Protein AF-A0A835GZQ0-F1 (afdb_monomer_lite)

pLDDT: mean 75.47, std 15.7, range [34.88, 93.31]

Sequence (90 aa):
MLSTMIENPIKTQSDYDRKQELESFDDTKADVKGLVDEGVTKTPQIFIHPPSSVDLNKNTSLGNYRIPAIDSKVSKMLQLGRSIVEEVRR

Secondary structure (DSSP, 8-state):
------------TTS--HHHHHHHHHHTT--HHHHHHTT-SS--GGGSPPTT--SSS-----TT--PPPPPTHHHHHHHHHHHHHHHHT-

Structure (mmCIF, N/CA/C/O backbone):
data_AF-A0A835GZQ0-F1
#
_entry.id   AF-A0A835GZQ0-F1
#
loop_
_atom_site.group_PDB
_atom_site.id
_atom_site.type_symbol
_atom_site.label_atom_id
_atom_site.label_alt_id
_atom_site.label_comp_id
_atom_site.label_asym_id
_atom_site.label_entity_id
_atom_site.label_seq_id
_atom_site.pdbx_PDB_ins_code
_atom_site.Cartn_x
_atom_site.Cartn_y
_atom_site.Cartn_z
_atom_site.occupancy
_atom_site.B_iso_or_equiv
_atom_site.auth_seq_id
_atom_site.auth_comp_id
_atom_site.auth_asym_id
_atom_site.auth_atom_id
_atom_site.pdbx_PDB_m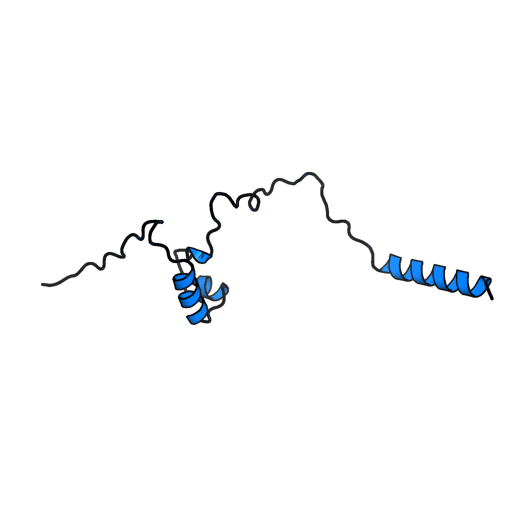odel_num
ATOM 1 N N . MET A 1 1 ? -35.018 -6.529 34.156 1.00 37.84 1 MET A N 1
ATOM 2 C CA . MET A 1 1 ? -33.806 -7.240 33.700 1.00 37.84 1 MET A CA 1
ATOM 3 C C . MET A 1 1 ? -33.045 -6.317 32.767 1.00 37.84 1 MET A C 1
ATOM 5 O O . MET A 1 1 ? -33.677 -5.670 31.944 1.00 37.84 1 MET A O 1
ATOM 9 N N . LEU A 1 2 ? -31.738 -6.185 32.979 1.00 46.47 2 LEU A N 1
ATOM 10 C CA . LEU A 1 2 ? -30.838 -5.302 32.238 1.00 46.47 2 LEU A CA 1
ATOM 11 C C . LEU A 1 2 ? -30.473 -5.950 30.897 1.00 46.47 2 LEU A C 1
ATOM 13 O O . LEU A 1 2 ? -29.941 -7.055 30.887 1.00 46.47 2 LEU A O 1
ATOM 17 N N . SER A 1 3 ? -30.725 -5.269 29.781 1.00 34.88 3 SER A N 1
ATOM 18 C CA . SER A 1 3 ? -30.083 -5.589 28.505 1.00 34.88 3 SER A CA 1
ATOM 19 C C . SER A 1 3 ? -29.728 -4.276 27.822 1.00 34.88 3 SER A C 1
ATOM 21 O O . SER A 1 3 ? -30.535 -3.657 27.134 1.00 34.88 3 SER A O 1
ATOM 23 N N . THR A 1 4 ? -28.531 -3.791 28.136 1.00 41.81 4 THR A N 1
ATOM 24 C CA . THR A 1 4 ? -27.890 -2.664 27.467 1.00 41.81 4 THR A CA 1
ATOM 25 C C . THR A 1 4 ? -27.543 -3.097 26.050 1.00 41.81 4 THR A C 1
ATOM 27 O O . THR A 1 4 ? -26.596 -3.855 25.840 1.00 41.81 4 THR A O 1
ATOM 30 N N . MET A 1 5 ? -28.337 -2.639 25.086 1.00 45.47 5 MET A N 1
ATOM 31 C CA . MET A 1 5 ? -27.968 -2.665 23.678 1.00 45.47 5 MET A CA 1
ATOM 32 C C . MET A 1 5 ? -26.745 -1.763 23.526 1.00 45.47 5 MET A C 1
ATOM 34 O O . MET A 1 5 ? -26.815 -0.562 23.772 1.00 45.47 5 MET A O 1
ATOM 38 N N . ILE A 1 6 ? -25.607 -2.373 23.204 1.00 44.59 6 ILE A N 1
ATOM 39 C CA . ILE A 1 6 ? -24.383 -1.668 22.843 1.00 44.59 6 ILE A CA 1
ATOM 40 C C . ILE A 1 6 ? -24.676 -0.981 21.510 1.00 44.59 6 ILE A C 1
ATOM 42 O O . ILE A 1 6 ? -24.551 -1.575 20.439 1.00 44.59 6 ILE A O 1
ATOM 46 N N . GLU A 1 7 ? -25.142 0.261 21.583 1.00 44.06 7 GLU A N 1
ATOM 47 C CA . GLU A 1 7 ? -25.074 1.184 20.463 1.00 44.06 7 GLU A CA 1
ATOM 48 C C . GLU A 1 7 ? -23.591 1.393 20.167 1.00 44.06 7 GLU A C 1
ATOM 50 O O . GLU A 1 7 ? -22.869 2.027 20.934 1.00 44.06 7 GLU A O 1
ATOM 55 N N . ASN A 1 8 ? -23.114 0.823 19.061 1.00 48.94 8 ASN A N 1
ATOM 56 C CA . ASN A 1 8 ? -21.893 1.323 18.449 1.00 48.94 8 ASN A CA 1
ATOM 57 C C . ASN A 1 8 ? -22.175 2.785 18.074 1.00 48.94 8 ASN A C 1
ATOM 59 O O . ASN A 1 8 ? -23.053 3.011 17.233 1.00 48.94 8 ASN A O 1
ATOM 63 N N . PRO A 1 9 ? -21.500 3.773 18.688 1.00 48.78 9 PRO A N 1
ATOM 64 C CA . PRO A 1 9 ? -21.770 5.168 18.395 1.00 48.78 9 PRO A CA 1
ATOM 65 C C . PRO A 1 9 ? -21.489 5.410 16.914 1.00 48.78 9 PRO A C 1
ATOM 67 O O . PRO A 1 9 ? -20.422 5.067 16.397 1.00 48.78 9 PRO A O 1
ATOM 70 N N . ILE A 1 10 ? -22.472 5.977 16.219 1.00 46.47 10 ILE A N 1
ATOM 71 C CA . ILE A 1 10 ? -22.320 6.432 14.841 1.00 46.47 10 ILE A CA 1
ATOM 72 C C . ILE A 1 10 ? -21.314 7.588 14.888 1.00 46.47 10 ILE A C 1
ATOM 74 O O . ILE A 1 10 ? -21.690 8.723 15.171 1.00 46.47 10 ILE A O 1
ATOM 78 N N . LYS A 1 11 ? -20.023 7.298 14.668 1.00 49.22 11 LYS A N 1
ATOM 79 C CA . LYS A 1 11 ? -18.991 8.330 14.512 1.00 49.22 11 LYS A CA 1
ATOM 80 C C . LYS A 1 11 ? -19.344 9.166 13.285 1.00 49.22 11 LYS A C 1
ATOM 82 O O . LYS A 1 11 ? -19.276 8.687 12.153 1.00 49.22 11 LYS A O 1
ATOM 87 N N . THR A 1 12 ? -19.750 10.410 13.508 1.00 54.91 12 THR A N 1
ATOM 88 C CA . THR A 1 12 ? -19.849 11.414 12.451 1.00 54.91 12 THR A CA 1
ATOM 89 C C . THR A 1 12 ? -18.452 11.728 11.925 1.00 54.91 12 THR A C 1
ATOM 91 O O . THR A 1 12 ? -17.455 11.607 12.633 1.00 54.91 12 THR A O 1
ATOM 94 N N . GLN A 1 13 ? -18.364 12.161 10.668 1.00 57.03 13 GLN A N 1
ATOM 95 C CA . GLN A 1 13 ? -17.100 12.491 9.997 1.00 57.03 13 GLN A CA 1
ATOM 96 C C . GLN A 1 13 ? -16.279 13.582 10.730 1.00 57.03 13 GLN A C 1
ATOM 98 O O . GLN A 1 13 ? -15.090 13.723 10.466 1.00 57.03 13 GLN A O 1
ATOM 103 N N . SER A 1 14 ? -16.900 14.325 11.659 1.00 61.94 14 SER A N 1
ATOM 104 C CA . SER A 1 14 ? -16.265 15.305 12.554 1.00 61.94 14 SER A CA 1
ATOM 105 C C . SER A 1 14 ? -15.404 14.696 13.667 1.00 61.94 14 SER A C 1
ATOM 107 O O . SER A 1 14 ? -14.505 15.372 14.154 1.00 61.94 14 SER A O 1
ATOM 109 N N . ASP A 1 15 ? -15.654 13.438 14.045 1.00 73.88 15 ASP A N 1
ATOM 110 C CA . ASP A 1 15 ? -15.065 12.784 15.229 1.00 73.88 15 ASP A CA 1
ATOM 111 C C . ASP A 1 15 ? -14.115 11.635 14.835 1.00 73.88 15 ASP A C 1
ATOM 113 O O . ASP A 1 15 ? -13.689 10.811 15.654 1.00 73.88 15 ASP A O 1
ATOM 117 N N . TYR A 1 16 ? -13.808 11.537 13.541 1.00 85.44 16 TYR A N 1
ATOM 118 C CA . TYR A 1 16 ? -12.900 10.539 13.005 1.00 85.44 16 TYR A CA 1
ATOM 119 C C . TYR A 1 16 ? -11.442 10.982 13.177 1.00 85.44 16 TYR A C 1
ATOM 121 O O . TYR A 1 16 ? -10.922 11.790 12.407 1.00 85.44 16 TYR A O 1
ATOM 129 N N . ASP A 1 17 ? -10.767 10.414 14.177 1.00 90.38 17 ASP A N 1
ATOM 130 C CA . ASP A 1 17 ? -9.321 10.540 14.337 1.00 90.38 17 ASP A CA 1
ATOM 131 C C . ASP A 1 17 ? -8.595 9.432 13.562 1.00 90.38 17 ASP A C 1
ATOM 133 O O . ASP A 1 17 ? -8.433 8.299 14.027 1.00 90.38 17 ASP A O 1
ATOM 137 N N . ARG A 1 18 ? -8.128 9.787 12.362 1.00 90.06 18 ARG A N 1
ATOM 138 C CA . ARG A 1 18 ? -7.352 8.892 11.496 1.00 90.06 18 ARG A CA 1
ATOM 139 C C . ARG A 1 18 ? -6.076 8.383 12.170 1.00 90.06 18 ARG A C 1
ATOM 141 O O . ARG A 1 18 ? -5.646 7.272 11.873 1.00 90.06 18 ARG A O 1
ATOM 148 N N . LYS A 1 19 ? -5.431 9.194 13.015 1.00 92.81 19 LYS A N 1
ATOM 149 C CA . LYS A 1 19 ? -4.165 8.818 13.654 1.00 92.81 19 LYS A CA 1
ATOM 150 C C . LYS A 1 19 ? -4.404 7.701 14.663 1.00 92.81 19 LYS A C 1
ATOM 152 O O . LYS A 1 19 ? -3.700 6.700 14.626 1.00 92.81 19 LYS A O 1
ATOM 157 N N . GLN A 1 20 ? -5.430 7.854 15.493 1.00 92.75 20 GLN A N 1
ATOM 158 C CA . GLN A 1 20 ? -5.793 6.849 16.486 1.00 92.75 20 GLN A CA 1
ATOM 159 C C . GLN A 1 20 ? -6.185 5.510 15.839 1.00 92.75 20 GLN A C 1
ATOM 161 O O . GLN A 1 20 ? -5.747 4.460 16.303 1.00 92.75 20 GLN A O 1
ATOM 166 N N . GLU A 1 21 ? -6.987 5.527 14.765 1.00 90.75 21 GLU A N 1
ATOM 167 C CA . GLU A 1 21 ? -7.355 4.286 14.060 1.00 90.75 21 GLU A CA 1
ATOM 168 C C . GLU A 1 21 ? -6.116 3.612 13.448 1.00 90.75 21 GLU A C 1
ATOM 170 O O . GLU A 1 21 ? -5.960 2.398 13.572 1.00 90.75 21 GLU A O 1
ATOM 175 N N . LEU A 1 22 ? -5.199 4.391 12.863 1.00 91.19 22 LEU A N 1
ATOM 176 C CA . LEU A 1 22 ? -3.959 3.867 12.291 1.00 91.19 22 LEU A CA 1
ATOM 177 C C . LEU A 1 22 ? -3.062 3.216 13.349 1.00 91.19 22 LEU A C 1
ATOM 179 O O . LEU A 1 22 ? -2.586 2.110 13.129 1.00 91.19 22 LEU A O 1
ATOM 183 N N . GLU A 1 23 ? -2.877 3.866 14.499 1.00 93.31 23 GLU A N 1
ATOM 184 C CA . GLU A 1 23 ? -2.111 3.301 15.617 1.00 93.31 23 GLU A CA 1
ATOM 185 C C . GLU A 1 23 ? -2.744 1.994 16.111 1.00 93.31 23 GLU A C 1
ATOM 187 O O . GLU A 1 23 ? -2.053 0.986 16.242 1.00 93.31 23 GLU A O 1
ATOM 192 N N . SER A 1 24 ? -4.071 1.967 16.289 1.00 90.00 24 SER A N 1
ATOM 193 C CA . SER A 1 24 ? -4.775 0.751 16.715 1.00 90.00 24 SER A CA 1
ATOM 194 C C . SER A 1 24 ? -4.655 -0.394 15.708 1.00 90.00 24 SER A C 1
ATOM 196 O O . SER A 1 24 ? -4.565 -1.553 16.108 1.00 90.00 24 SER A O 1
ATOM 198 N N . PHE A 1 25 ? -4.621 -0.076 14.410 1.00 89.88 25 PHE A N 1
ATOM 199 C CA . PHE A 1 25 ? -4.414 -1.059 13.357 1.00 89.88 25 PHE A CA 1
ATOM 200 C C . PHE A 1 25 ? -2.970 -1.573 13.364 1.00 89.88 25 PHE A C 1
ATOM 202 O O . PHE A 1 25 ? -2.760 -2.782 13.398 1.00 89.88 25 PHE A O 1
ATOM 209 N N . ASP A 1 26 ? -1.974 -0.688 13.425 1.00 90.38 26 ASP A N 1
ATOM 210 C CA . ASP A 1 26 ? -0.559 -1.074 13.492 1.00 90.38 26 ASP A CA 1
ATOM 211 C C . ASP A 1 26 ? -0.237 -1.906 14.747 1.00 90.38 26 ASP A C 1
ATOM 213 O O . ASP A 1 26 ? 0.655 -2.763 14.723 1.00 90.38 26 ASP A O 1
ATOM 217 N N . ASP A 1 27 ? -0.951 -1.690 15.853 1.00 93.06 27 ASP A N 1
ATOM 218 C CA . ASP A 1 27 ? -0.815 -2.461 17.092 1.00 93.06 27 ASP A CA 1
ATOM 219 C C . ASP A 1 27 ? -1.352 -3.888 16.989 1.00 93.06 27 ASP A C 1
ATOM 221 O O . ASP A 1 27 ? -0.827 -4.772 17.668 1.00 93.06 27 ASP A O 1
ATOM 225 N N . THR A 1 28 ? -2.307 -4.159 16.089 1.00 89.06 28 THR A N 1
ATO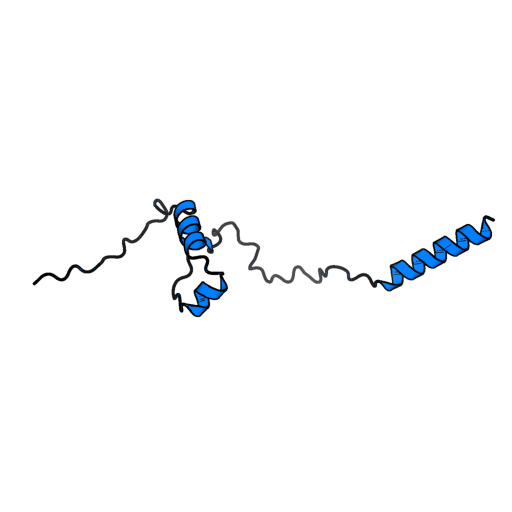M 226 C CA . THR A 1 28 ? -2.702 -5.547 15.785 1.00 89.06 28 THR A CA 1
ATOM 227 C C . THR A 1 28 ? -1.527 -6.362 15.244 1.00 89.06 28 THR A C 1
ATOM 229 O O . THR A 1 28 ? -1.541 -7.589 15.319 1.00 89.06 28 THR A O 1
ATOM 232 N N . LYS A 1 29 ? -0.511 -5.683 14.682 1.00 88.81 29 LYS A N 1
ATOM 233 C CA . LYS A 1 29 ? 0.593 -6.277 13.911 1.00 88.81 29 LYS A CA 1
ATOM 234 C C . LYS A 1 29 ? 0.097 -7.184 12.780 1.00 88.81 29 LYS A C 1
ATOM 236 O O . LYS A 1 29 ? 0.883 -7.955 12.227 1.00 88.81 29 LYS A O 1
ATOM 241 N N . ALA A 1 30 ? -1.185 -7.086 12.435 1.00 81.12 30 ALA A N 1
ATOM 242 C CA . ALA A 1 30 ? -1.778 -7.792 11.330 1.00 81.12 30 ALA A CA 1
ATOM 243 C C . ALA A 1 30 ? -1.379 -7.078 10.040 1.00 81.12 30 ALA A C 1
ATOM 245 O O . ALA A 1 30 ? -1.461 -5.857 9.917 1.00 81.12 30 ALA A O 1
ATOM 246 N N . ASP A 1 31 ? -0.932 -7.861 9.065 1.00 85.31 31 ASP A N 1
ATOM 247 C CA . ASP A 1 31 ? -0.794 -7.372 7.699 1.00 85.31 31 ASP A CA 1
ATOM 248 C C . ASP A 1 31 ? -2.195 -7.089 7.112 1.00 85.31 31 ASP A C 1
ATOM 250 O O . ASP A 1 31 ? -3.212 -7.559 7.625 1.00 85.31 31 ASP A O 1
ATOM 254 N N . VAL A 1 32 ? -2.280 -6.394 5.978 1.00 87.50 32 VAL A N 1
ATOM 255 C CA . VAL A 1 32 ? -3.548 -6.137 5.269 1.00 87.50 32 VAL A CA 1
ATOM 256 C C . VAL A 1 32 ? -4.233 -7.449 4.856 1.00 87.50 32 VAL A C 1
ATOM 258 O O . VAL A 1 32 ? -5.458 -7.508 4.774 1.00 87.50 32 VAL A O 1
ATOM 261 N N . LYS A 1 33 ? -3.471 -8.539 4.670 1.00 86.00 33 LYS A N 1
ATOM 262 C CA . LYS A 1 33 ? -4.030 -9.890 4.481 1.00 86.00 33 LYS A CA 1
ATOM 263 C C . LYS A 1 33 ? -4.839 -10.360 5.700 1.00 86.00 33 LYS A C 1
ATOM 265 O O . LYS A 1 33 ? -5.865 -11.014 5.523 1.00 86.00 33 LYS A O 1
ATOM 270 N N . GLY A 1 34 ? -4.415 -9.983 6.907 1.00 83.88 34 GLY A N 1
ATOM 271 C CA . GLY A 1 34 ? -5.091 -10.309 8.163 1.00 83.88 34 GLY A CA 1
ATOM 272 C C . GLY A 1 34 ? -6.521 -9.776 8.216 1.00 83.88 34 GLY A C 1
ATOM 273 O O . GLY A 1 34 ? -7.408 -10.481 8.679 1.00 83.88 34 GLY A O 1
ATOM 274 N N . LEU A 1 35 ? -6.790 -8.615 7.606 1.00 84.69 35 LEU A N 1
ATOM 275 C CA . LEU A 1 35 ? -8.153 -8.076 7.485 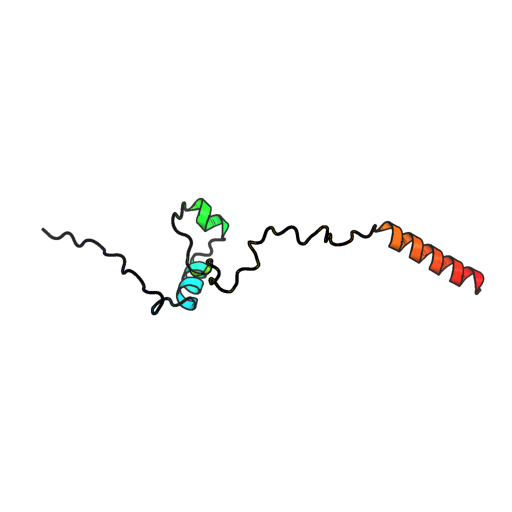1.00 84.69 35 LEU A CA 1
ATOM 276 C C . LEU A 1 35 ? -9.105 -9.032 6.750 1.00 84.69 35 LEU A C 1
ATOM 278 O O . LEU A 1 35 ? -10.284 -9.125 7.088 1.00 84.69 35 LEU A O 1
ATOM 282 N N . VAL A 1 36 ? -8.600 -9.733 5.732 1.00 84.75 36 VAL A N 1
ATOM 283 C CA . VAL A 1 36 ? -9.387 -10.695 4.951 1.00 84.75 36 VAL A CA 1
ATOM 284 C C . VAL A 1 36 ? -9.509 -12.019 5.700 1.00 84.75 36 VAL A C 1
ATOM 286 O O . VAL A 1 36 ? -10.600 -12.582 5.766 1.00 84.75 36 VAL A O 1
ATOM 289 N N . ASP A 1 37 ? -8.409 -12.495 6.286 1.00 82.62 37 ASP A N 1
ATOM 290 C CA . ASP A 1 37 ? -8.363 -13.765 7.018 1.00 82.62 37 ASP A CA 1
ATOM 291 C C . ASP A 1 37 ? -9.251 -13.745 8.280 1.00 82.62 37 ASP A C 1
ATOM 293 O O . ASP A 1 37 ? -9.870 -14.754 8.614 1.00 82.62 37 ASP A O 1
ATOM 297 N N . GLU A 1 38 ? -9.366 -12.594 8.951 1.00 82.06 38 GLU A N 1
ATOM 298 C CA . GLU A 1 38 ? -10.228 -12.381 10.126 1.00 82.06 38 GLU A CA 1
ATOM 299 C C . GLU A 1 38 ? -11.712 -12.182 9.768 1.00 82.06 38 GLU A C 1
ATOM 301 O O . GLU A 1 38 ? -12.562 -12.067 10.653 1.00 82.06 38 GLU A O 1
ATOM 306 N N . GLY A 1 39 ? -12.056 -12.160 8.476 1.00 82.44 39 GLY A N 1
ATOM 307 C CA . GLY A 1 39 ? -13.440 -12.044 8.018 1.00 82.44 39 GLY A CA 1
ATOM 308 C C . GLY A 1 39 ? -14.065 -10.673 8.289 1.00 82.44 39 GLY A C 1
ATOM 309 O O . GLY A 1 39 ? -15.279 -10.574 8.490 1.00 82.44 39 GLY A O 1
ATOM 310 N N . VAL A 1 40 ? -13.256 -9.608 8.303 1.00 82.69 40 VAL A N 1
ATOM 311 C CA . VAL A 1 40 ? -13.735 -8.242 8.530 1.00 82.69 40 VAL A CA 1
ATOM 312 C C . VAL A 1 40 ? -14.748 -7.857 7.443 1.00 82.69 40 VAL A C 1
ATOM 314 O O . VAL A 1 40 ? -14.445 -7.825 6.254 1.00 82.69 40 VAL A O 1
ATOM 317 N N . THR A 1 41 ? -15.977 -7.532 7.856 1.00 80.75 41 THR A N 1
ATOM 318 C CA . THR A 1 41 ? -17.085 -7.188 6.940 1.00 80.75 41 THR A CA 1
ATOM 319 C C . THR A 1 41 ? -17.120 -5.712 6.545 1.00 80.75 41 THR A C 1
ATOM 321 O O . THR A 1 41 ? -17.798 -5.347 5.585 1.00 80.75 41 THR A O 1
ATOM 324 N N . LYS A 1 42 ? -16.404 -4.852 7.279 1.00 83.38 42 LYS A N 1
ATOM 325 C CA . LYS A 1 42 ? -16.330 -3.405 7.045 1.00 83.38 42 LYS A CA 1
ATOM 326 C C . LYS A 1 42 ? -14.881 -2.957 6.929 1.00 83.38 42 LYS A C 1
ATOM 328 O O . LYS A 1 42 ? -14.117 -3.096 7.876 1.00 83.38 42 LYS A O 1
ATOM 333 N N . THR A 1 43 ? -14.523 -2.374 5.792 1.00 86.12 43 THR A N 1
ATOM 334 C CA . THR A 1 43 ? -13.192 -1.801 5.571 1.00 86.12 43 THR A CA 1
ATOM 335 C C . THR A 1 43 ? -12.926 -0.647 6.552 1.00 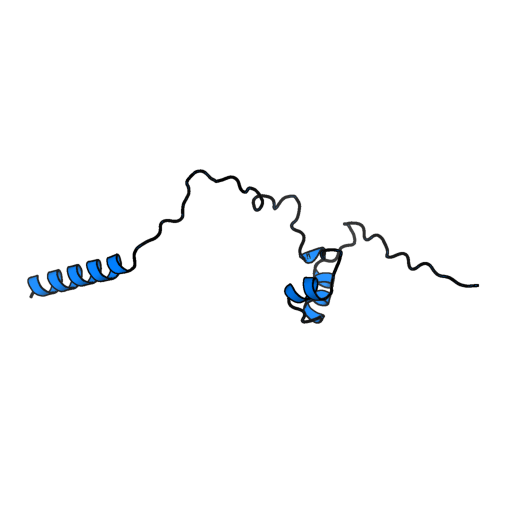86.12 43 THR A C 1
ATOM 337 O O . THR A 1 43 ? -13.745 0.275 6.599 1.00 86.12 43 THR A O 1
ATOM 340 N N . PRO A 1 44 ? -11.807 -0.661 7.308 1.00 87.81 44 PRO A N 1
ATOM 341 C CA . PRO A 1 44 ? -11.417 0.451 8.178 1.00 87.81 44 PRO A CA 1
ATOM 342 C C . PRO A 1 44 ? -11.270 1.764 7.405 1.00 87.81 44 PRO A C 1
ATOM 344 O O . PRO A 1 44 ? -10.828 1.777 6.249 1.00 87.81 44 PRO A O 1
ATOM 347 N N . GLN A 1 45 ? -11.624 2.882 8.036 1.00 88.94 45 GLN A N 1
ATOM 348 C CA . GLN A 1 45 ? -11.725 4.168 7.345 1.00 88.94 45 GLN A CA 1
ATOM 349 C C . GLN A 1 45 ? -10.347 4.707 6.921 1.00 88.94 45 GLN A C 1
ATOM 351 O O . GLN A 1 45 ? -10.251 5.402 5.907 1.00 88.94 45 GLN A O 1
ATOM 356 N N . ILE A 1 46 ? -9.266 4.312 7.607 1.00 89.44 46 ILE A N 1
ATOM 357 C CA . ILE A 1 46 ? -7.867 4.578 7.219 1.00 89.44 46 ILE A CA 1
ATOM 358 C C . ILE A 1 46 ? -7.500 4.116 5.800 1.00 89.44 46 ILE A C 1
ATOM 360 O O . ILE A 1 46 ? -6.595 4.713 5.207 1.00 89.44 46 ILE A O 1
ATOM 364 N N . PHE A 1 47 ? -8.194 3.110 5.250 1.00 88.56 47 PHE A N 1
ATOM 365 C CA . PHE A 1 47 ? -7.969 2.580 3.897 1.00 88.56 47 PHE A CA 1
ATOM 366 C C . PHE A 1 47 ? -8.872 3.214 2.832 1.00 88.56 47 PHE A C 1
ATOM 368 O O . PHE A 1 47 ? -8.709 2.944 1.641 1.00 88.56 47 PHE A O 1
ATOM 375 N N . ILE A 1 48 ? -9.830 4.054 3.231 1.00 86.62 48 ILE A N 1
ATOM 376 C CA . ILE A 1 48 ? -10.766 4.687 2.305 1.00 86.62 48 ILE A CA 1
ATOM 377 C C . ILE A 1 48 ? -10.171 6.008 1.818 1.00 86.62 48 ILE A C 1
ATOM 379 O O . ILE A 1 48 ? -9.949 6.952 2.577 1.00 86.62 48 ILE A O 1
ATOM 383 N N . HIS A 1 49 ? -9.938 6.081 0.512 1.00 82.19 49 HIS A N 1
ATOM 384 C CA . HIS A 1 49 ? -9.476 7.289 -0.153 1.00 82.19 49 HIS A CA 1
ATOM 385 C C . HIS A 1 49 ? -10.556 8.390 -0.141 1.00 82.19 49 HIS A C 1
ATOM 387 O O . HIS A 1 49 ? -11.725 8.102 -0.413 1.00 82.19 49 HIS A O 1
ATOM 393 N N . PRO A 1 50 ? -10.202 9.662 0.139 1.00 79.81 50 PRO A N 1
ATOM 394 C CA . PRO A 1 50 ? -11.172 10.750 0.139 1.00 79.81 50 PRO A CA 1
ATOM 395 C C . PRO A 1 50 ? -11.769 10.979 -1.264 1.00 79.81 50 PRO A C 1
ATOM 397 O O . PRO A 1 50 ? -11.063 10.806 -2.262 1.00 79.81 50 PRO A O 1
ATOM 400 N N . PRO A 1 51 ? -13.024 11.453 -1.376 1.00 72.06 51 PRO A N 1
ATOM 401 C CA . PRO A 1 51 ? -13.729 11.605 -2.658 1.00 72.06 51 PRO A CA 1
ATOM 402 C C . PRO A 1 51 ? -13.102 12.588 -3.661 1.00 72.06 51 PRO A C 1
ATOM 404 O O . PRO A 1 51 ? -13.548 12.658 -4.799 1.00 72.06 51 PRO A O 1
ATOM 407 N N . SER A 1 52 ? -12.095 13.369 -3.263 1.00 68.38 52 SER A N 1
ATOM 408 C CA . SER A 1 52 ? -11.328 14.266 -4.141 1.00 68.38 52 SER A CA 1
ATOM 409 C C . SER A 1 52 ? -10.046 13.635 -4.694 1.00 68.38 52 SER A C 1
ATOM 411 O O . SER A 1 52 ? -9.437 14.188 -5.602 1.00 68.38 52 SER A O 1
ATOM 413 N N . SER A 1 53 ? -9.636 12.471 -4.184 1.00 62.56 53 SER A N 1
ATOM 414 C CA . SER A 1 53 ? -8.436 11.743 -4.636 1.00 62.56 53 SER A CA 1
ATOM 415 C C . SER A 1 53 ? -8.699 10.821 -5.836 1.00 62.56 53 SER A C 1
ATOM 417 O O . SER A 1 53 ? -7.907 9.936 -6.162 1.00 62.56 53 SER A O 1
ATOM 419 N N . VAL A 1 54 ? -9.840 11.017 -6.499 1.00 59.16 54 VAL A N 1
ATOM 420 C CA . VAL A 1 54 ? -10.374 10.113 -7.515 1.00 59.16 54 VAL A CA 1
ATOM 421 C C . VAL A 1 54 ? -9.795 10.451 -8.883 1.00 59.16 54 VAL A C 1
ATOM 423 O O . VAL A 1 54 ? -10.454 11.050 -9.721 1.00 59.16 54 VAL A O 1
ATOM 426 N N . ASP A 1 55 ? -8.577 9.979 -9.125 1.00 58.84 55 ASP A N 1
ATOM 427 C CA . ASP A 1 55 ? -8.099 9.662 -10.479 1.00 58.84 55 ASP A CA 1
ATOM 428 C C . ASP A 1 55 ? -7.461 8.260 -10.546 1.00 58.84 55 ASP A C 1
ATOM 430 O O . ASP A 1 55 ? -6.746 7.932 -11.483 1.00 58.84 55 ASP A O 1
ATOM 434 N N . LEU A 1 56 ? -7.745 7.386 -9.571 1.00 56.72 56 LEU A N 1
ATOM 435 C CA . LEU A 1 56 ? -7.193 6.020 -9.529 1.00 56.72 56 LEU A CA 1
ATOM 436 C C . LEU A 1 56 ? -8.138 4.946 -10.091 1.00 56.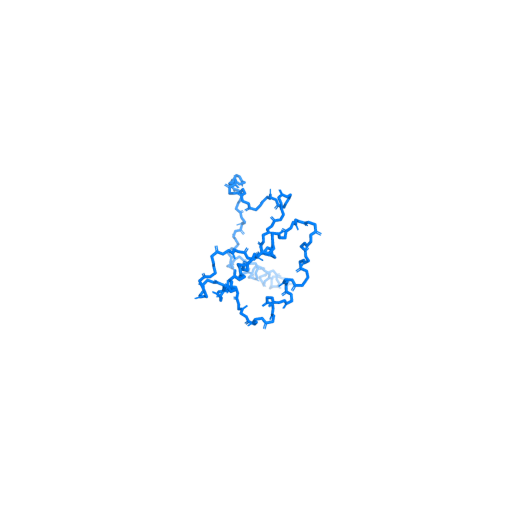72 56 LEU A C 1
ATOM 438 O O . LEU A 1 56 ? -7.678 3.892 -10.512 1.00 56.72 56 LEU A O 1
ATOM 442 N N . ASN A 1 57 ? -9.447 5.221 -10.154 1.00 53.34 57 ASN A N 1
ATOM 443 C CA . ASN A 1 57 ? -10.462 4.287 -10.676 1.00 53.34 57 ASN A CA 1
ATOM 444 C C . ASN A 1 57 ? -10.971 4.632 -12.074 1.00 53.34 57 ASN A C 1
ATOM 446 O O . ASN A 1 57 ? -11.888 3.998 -12.600 1.00 53.34 57 ASN A O 1
ATOM 450 N N . LYS A 1 58 ? -10.338 5.603 -12.726 1.00 57.34 58 LYS A N 1
ATOM 451 C CA . LYS A 1 58 ? -10.400 5.669 -14.170 1.00 57.34 58 LYS A CA 1
ATOM 452 C C . LYS A 1 58 ? -9.446 4.603 -14.695 1.00 57.34 58 LYS A C 1
ATOM 454 O O . LYS A 1 58 ? -8.327 4.889 -15.096 1.00 57.34 58 LYS A O 1
ATOM 459 N N . ASN A 1 59 ? -9.982 3.400 -14.870 1.00 57.22 59 ASN A N 1
ATOM 460 C CA . ASN A 1 59 ? -9.597 2.546 -15.993 1.00 57.22 59 ASN A CA 1
ATOM 461 C C . ASN A 1 59 ? -10.007 3.235 -17.319 1.00 57.22 59 ASN A C 1
ATOM 463 O O . ASN A 1 59 ? -10.504 2.608 -18.250 1.00 57.22 59 ASN A O 1
ATOM 467 N N . THR A 1 60 ? -9.859 4.564 -17.415 1.00 57.19 60 THR A N 1
ATOM 468 C CA . THR A 1 60 ? -9.725 5.209 -18.699 1.00 57.19 60 THR A CA 1
ATOM 469 C C . THR A 1 60 ? -8.431 4.629 -19.203 1.00 57.19 60 THR A C 1
ATOM 471 O O . THR A 1 60 ? -7.362 4.949 -18.686 1.00 57.19 60 THR A O 1
ATOM 474 N N . SER A 1 61 ? -8.534 3.732 -20.174 1.00 60.03 61 SER A N 1
ATOM 475 C CA . SER A 1 61 ? -7.492 3.583 -21.167 1.00 60.03 61 SER A CA 1
ATOM 476 C C . SER A 1 61 ? -7.106 5.002 -21.581 1.00 60.03 61 SER A C 1
ATOM 478 O O . SER A 1 61 ? -7.803 5.635 -22.378 1.00 60.03 61 SER A O 1
ATOM 480 N N . LEU A 1 62 ? -6.084 5.565 -20.936 1.00 58.84 62 LEU A N 1
ATOM 481 C CA . LEU A 1 62 ? -5.431 6.791 -21.343 1.00 58.84 62 LEU A CA 1
ATOM 482 C C . LEU A 1 62 ? -4.799 6.413 -22.675 1.00 58.84 62 LEU A C 1
ATOM 484 O O . LEU A 1 62 ? -3.663 5.963 -22.704 1.00 58.84 62 LEU A O 1
ATOM 488 N N . GLY A 1 63 ? -5.599 6.444 -23.743 1.00 66.19 63 GLY A N 1
ATOM 489 C CA . GLY A 1 63 ? -5.257 5.956 -25.070 1.00 66.19 63 GLY A CA 1
ATOM 490 C C . GLY A 1 63 ? -4.375 4.705 -25.081 1.00 66.19 63 GLY A C 1
ATOM 491 O O . GLY A 1 63 ? -4.362 3.878 -24.173 1.00 66.19 63 GLY A O 1
ATOM 492 N N . ASN A 1 64 ? -3.581 4.589 -26.133 1.00 70.50 64 ASN A N 1
ATOM 493 C CA . ASN A 1 64 ? -2.558 3.562 -26.263 1.00 70.50 64 ASN A CA 1
ATOM 494 C C . ASN A 1 64 ? -1.256 3.979 -25.543 1.00 70.50 64 ASN A C 1
ATOM 496 O O . ASN A 1 64 ? -0.168 3.710 -26.056 1.00 70.50 64 ASN A O 1
ATOM 500 N N . TYR A 1 65 ? -1.327 4.683 -24.402 1.00 71.81 65 TYR A N 1
ATOM 501 C CA . TYR A 1 65 ? -0.125 5.063 -23.655 1.00 71.81 65 TYR A CA 1
ATOM 502 C C . TYR A 1 65 ? 0.435 3.834 -22.936 1.00 71.81 65 TYR A C 1
ATOM 504 O O . TYR A 1 65 ? -0.023 3.426 -21.872 1.00 71.81 65 TYR A O 1
ATOM 512 N N . ARG A 1 66 ? 1.448 3.227 -23.555 1.00 79.38 66 ARG A N 1
ATOM 513 C CA . ARG A 1 66 ? 2.211 2.109 -23.003 1.00 79.38 66 ARG A CA 1
ATOM 514 C C . ARG A 1 66 ? 3.586 2.605 -22.576 1.00 79.38 66 ARG A C 1
ATOM 516 O O . ARG A 1 66 ? 4.275 3.252 -23.361 1.00 79.38 66 ARG A O 1
ATOM 523 N N . ILE A 1 67 ? 4.005 2.252 -21.359 1.00 82.44 67 ILE A N 1
ATOM 524 C CA . ILE A 1 67 ? 5.393 2.453 -20.925 1.00 82.44 67 ILE A CA 1
ATOM 525 C C . ILE A 1 67 ? 6.299 1.671 -21.894 1.00 82.44 67 ILE A C 1
ATOM 527 O O . ILE A 1 67 ? 6.098 0.460 -22.055 1.00 82.44 67 ILE A O 1
ATOM 531 N N . PRO A 1 68 ? 7.256 2.323 -22.580 1.00 84.38 68 PRO A N 1
ATOM 532 C CA . PRO A 1 68 ? 8.098 1.648 -23.556 1.00 84.38 68 PRO A CA 1
ATOM 533 C C . PRO A 1 68 ? 8.971 0.597 -22.866 1.00 84.38 68 PRO A C 1
ATOM 535 O O . PRO A 1 68 ? 9.623 0.870 -21.861 1.00 84.38 68 PRO A O 1
ATOM 538 N N . ALA A 1 69 ? 8.993 -0.612 -23.424 1.00 87.12 69 ALA A N 1
ATOM 539 C CA . ALA A 1 69 ? 9.895 -1.668 -22.986 1.00 87.12 69 ALA A CA 1
ATOM 540 C C . ALA A 1 69 ? 11.197 -1.585 -23.791 1.00 87.12 69 ALA A C 1
ATOM 542 O O . ALA A 1 69 ? 11.162 -1.574 -25.022 1.00 87.12 69 ALA A O 1
ATOM 543 N N . ILE A 1 70 ? 12.338 -1.537 -23.104 1.00 86.75 70 ILE A N 1
ATOM 544 C CA . ILE A 1 70 ? 13.665 -1.536 -23.730 1.00 86.75 70 ILE A CA 1
ATOM 545 C C . ILE A 1 70 ? 14.272 -2.934 -23.580 1.00 86.75 70 ILE A C 1
ATOM 547 O O . ILE A 1 70 ? 14.342 -3.466 -22.473 1.00 86.75 70 ILE A O 1
ATOM 551 N N . ASP A 1 71 ? 14.731 -3.528 -24.686 1.00 88.31 71 ASP A N 1
ATOM 552 C CA . ASP A 1 71 ? 15.455 -4.804 -24.651 1.00 88.31 71 ASP A CA 1
ATOM 553 C C . ASP A 1 71 ? 16.864 -4.606 -24.062 1.00 88.31 71 ASP A C 1
ATOM 555 O O . ASP A 1 71 ? 17.662 -3.799 -24.545 1.00 88.31 71 ASP A O 1
ATOM 559 N N . SER A 1 72 ? 17.203 -5.400 -23.044 1.00 81.44 72 SER A N 1
ATOM 560 C CA . SER A 1 72 ? 18.536 -5.457 -22.427 1.00 81.44 72 SER A CA 1
ATOM 561 C C . SER A 1 72 ? 19.694 -5.689 -23.417 1.00 81.44 72 SER A C 1
ATOM 563 O O . SER A 1 72 ? 20.821 -5.251 -23.167 1.00 81.44 72 SER A O 1
ATOM 565 N N . LYS A 1 73 ? 19.446 -6.338 -24.565 1.00 85.75 73 LYS A N 1
ATOM 566 C CA . LYS A 1 73 ? 20.443 -6.574 -25.623 1.00 85.75 73 LYS A CA 1
ATOM 567 C C . LYS A 1 73 ? 20.963 -5.275 -26.238 1.00 85.75 73 LYS A C 1
ATOM 569 O O . LYS A 1 73 ? 22.122 -5.238 -26.649 1.00 85.75 73 LYS A O 1
ATOM 574 N N . VAL A 1 74 ? 20.161 -4.205 -26.237 1.00 79.06 74 VAL A N 1
ATOM 575 C CA . VAL A 1 74 ? 20.573 -2.877 -26.725 1.00 79.06 74 VAL A CA 1
ATOM 576 C C . VAL A 1 74 ? 21.796 -2.373 -25.955 1.00 79.06 74 VAL A C 1
ATOM 578 O O . VAL A 1 74 ? 22.728 -1.850 -26.557 1.00 79.06 74 VAL A O 1
ATOM 581 N N . SER A 1 75 ? 21.864 -2.616 -24.643 1.00 76.94 75 SER A N 1
ATOM 582 C CA . SER A 1 75 ? 23.023 -2.237 -23.824 1.00 76.94 75 SER A CA 1
ATOM 583 C C . SER A 1 75 ? 24.311 -2.951 -24.265 1.00 76.94 75 SER A C 1
ATOM 585 O O . SER A 1 75 ? 25.352 -2.313 -24.429 1.00 76.94 75 SER A O 1
ATOM 587 N N . LYS A 1 76 ? 24.228 -4.260 -24.555 1.00 78.62 76 LYS A N 1
ATOM 588 C CA . LYS A 1 76 ? 25.364 -5.059 -25.051 1.00 78.62 76 LYS A CA 1
ATOM 589 C C . LYS A 1 76 ? 25.841 -4.579 -26.424 1.00 78.62 76 LYS A C 1
ATOM 591 O O . LYS A 1 76 ? 27.042 -4.444 -26.640 1.00 78.62 76 LYS A O 1
ATOM 596 N N . MET A 1 77 ? 24.906 -4.271 -27.326 1.00 79.19 77 MET A N 1
ATOM 597 C CA . MET A 1 77 ? 25.213 -3.719 -28.650 1.00 79.19 77 MET A CA 1
ATOM 598 C C . MET A 1 77 ? 25.930 -2.363 -28.546 1.00 79.19 77 MET A C 1
ATOM 600 O O . MET A 1 77 ? 26.944 -2.147 -29.207 1.00 79.19 77 MET A O 1
ATOM 604 N N . LEU A 1 78 ? 25.455 -1.471 -27.670 1.00 79.81 78 LEU A N 1
ATOM 605 C CA . LEU A 1 78 ? 26.092 -0.173 -27.427 1.00 79.81 78 LEU A CA 1
ATOM 606 C C . LEU A 1 78 ? 27.487 -0.312 -26.800 1.00 79.81 78 LEU A C 1
ATOM 608 O O . LEU A 1 78 ? 28.364 0.505 -27.068 1.00 79.81 78 LEU A O 1
ATOM 612 N N . GLN A 1 79 ? 27.713 -1.336 -25.975 1.00 81.44 79 GLN A N 1
ATOM 613 C CA . GLN A 1 79 ? 29.025 -1.597 -25.387 1.00 81.44 79 GLN A CA 1
ATOM 614 C C . GLN A 1 79 ? 30.033 -2.116 -26.418 1.00 81.44 79 GLN A C 1
ATOM 616 O O . GLN A 1 79 ? 31.170 -1.651 -26.418 1.00 81.44 79 GLN A O 1
ATOM 621 N N . LEU A 1 80 ? 29.607 -2.985 -27.341 1.00 79.88 80 LEU A N 1
ATOM 622 C CA . LEU A 1 80 ? 30.450 -3.451 -28.445 1.00 79.88 80 LEU A CA 1
ATOM 623 C C . LEU A 1 80 ? 30.882 -2.295 -29.357 1.00 79.88 80 LEU A C 1
ATOM 625 O O . LEU A 1 80 ? 32.061 -2.174 -29.681 1.00 79.88 80 LEU A O 1
ATOM 629 N N . GLY A 1 81 ? 29.942 -1.417 -29.725 1.00 79.50 81 GLY A N 1
ATOM 630 C CA . GLY A 1 81 ? 30.247 -0.238 -30.539 1.00 79.50 81 GLY A CA 1
ATOM 631 C C . GLY A 1 81 ? 31.277 0.679 -29.875 1.00 79.50 81 GLY A C 1
ATOM 632 O O . GLY A 1 81 ? 32.206 1.134 -30.537 1.00 79.50 81 GLY A O 1
ATOM 633 N N . ARG A 1 82 ? 31.174 0.888 -28.554 1.00 84.75 82 ARG A N 1
ATOM 634 C CA . ARG A 1 82 ? 32.185 1.641 -27.794 1.00 84.75 82 ARG A CA 1
ATOM 635 C C . ARG A 1 82 ? 33.558 0.968 -27.838 1.00 84.75 82 ARG A C 1
ATOM 637 O O . ARG A 1 82 ? 34.536 1.653 -28.104 1.00 84.75 82 ARG A O 1
ATOM 644 N N . SER A 1 83 ? 33.633 -0.348 -27.635 1.00 84.31 83 SER A N 1
ATOM 645 C CA . SER A 1 83 ? 34.905 -1.084 -27.683 1.00 84.31 83 SER A CA 1
ATOM 646 C C . SER A 1 83 ? 35.593 -1.011 -29.049 1.00 84.31 83 SER A C 1
ATOM 648 O O . SER A 1 83 ? 36.802 -0.824 -29.101 1.00 84.31 83 SER A O 1
ATOM 650 N N . ILE A 1 84 ? 34.841 -1.100 -30.150 1.00 86.06 84 ILE A N 1
ATOM 651 C CA . ILE A 1 84 ? 35.403 -1.011 -31.510 1.00 86.06 84 ILE A CA 1
ATOM 652 C C . ILE A 1 84 ? 35.967 0.387 -31.793 1.00 86.06 84 ILE A C 1
ATOM 654 O O . ILE A 1 84 ? 37.031 0.513 -32.392 1.00 86.06 84 ILE A O 1
ATOM 658 N N . VAL A 1 85 ? 35.273 1.444 -31.363 1.00 86.94 85 VAL A N 1
ATOM 659 C CA . VAL A 1 85 ? 35.737 2.825 -31.570 1.00 86.94 85 VAL A CA 1
ATOM 660 C C . VAL A 1 85 ? 37.040 3.100 -30.812 1.00 86.94 85 VAL A C 1
ATOM 662 O O . VAL A 1 85 ? 37.904 3.798 -31.336 1.00 86.94 85 VAL A O 1
ATOM 665 N N . GLU A 1 86 ? 37.205 2.540 -29.612 1.00 89.00 86 GLU A N 1
ATOM 666 C CA . GLU A 1 86 ? 38.466 2.636 -28.866 1.00 89.00 86 GLU A CA 1
ATOM 667 C C . GLU A 1 86 ? 39.601 1.839 -29.526 1.00 89.00 86 GLU A C 1
ATOM 669 O O . GLU A 1 86 ? 40.736 2.305 -29.535 1.00 89.00 86 GLU A O 1
ATOM 674 N N . GLU A 1 87 ? 39.306 0.688 -30.139 1.00 87.75 87 GLU A N 1
ATOM 675 C CA . GLU A 1 87 ? 40.306 -0.102 -30.874 1.00 87.75 87 GLU A CA 1
ATOM 676 C C . GLU A 1 87 ? 40.822 0.635 -32.121 1.00 87.75 87 GLU A C 1
ATOM 678 O O . GLU A 1 87 ? 42.017 0.644 -32.375 1.00 87.75 87 GLU A O 1
ATOM 683 N N . VAL A 1 88 ? 39.946 1.299 -32.884 1.00 92.12 88 VAL A N 1
ATOM 684 C CA . VAL A 1 88 ? 40.334 2.044 -34.103 1.00 92.12 88 VAL A CA 1
ATOM 685 C C . VA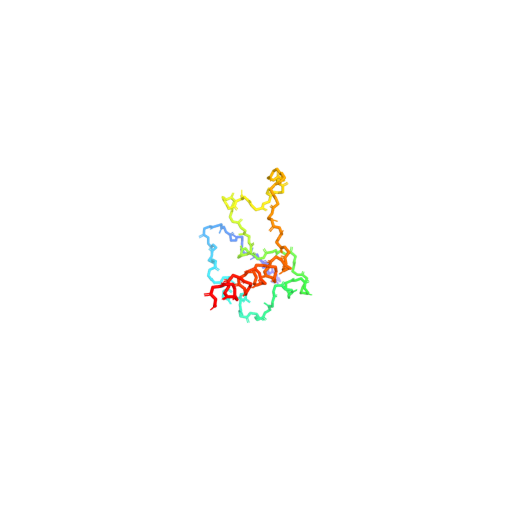L A 1 88 ? 41.110 3.329 -33.788 1.00 92.12 88 VAL A C 1
ATOM 687 O O . VAL A 1 88 ? 41.847 3.832 -34.633 1.00 92.12 88 VAL A O 1
ATOM 690 N N . ARG A 1 89 ? 40.930 3.895 -32.588 1.00 87.19 89 ARG A N 1
ATOM 691 C CA . ARG A 1 89 ? 41.674 5.081 -32.134 1.00 87.19 89 ARG A CA 1
ATOM 692 C C . ARG A 1 89 ? 43.110 4.773 -31.698 1.00 87.19 89 ARG A C 1
ATOM 694 O O . ARG A 1 89 ? 43.868 5.727 -31.531 1.00 87.19 89 ARG A O 1
ATOM 701 N N . ARG A 1 90 ? 43.446 3.502 -31.459 1.00 73.50 90 ARG A N 1
ATOM 702 C CA . ARG A 1 90 ? 44.781 3.043 -31.053 1.00 73.50 90 ARG A CA 1
ATOM 703 C C . ARG A 1 90 ? 45.712 2.932 -32.258 1.00 73.50 90 ARG A C 1
ATOM 705 O O . ARG A 1 90 ? 46.892 3.304 -32.076 1.00 73.50 90 ARG A O 1
#

Organism: NCBI:txid261450

Radius of gyration: 27.82 Å; chains: 1; bounding box: 79×29×68 Å

Foldseek 3Di:
DDDDDPPPPPDDPVRDDLVVLVVVVVVVVDDPVNCVVVPPPDDDCNPDDDPVVPPPPPPPCPDPDDDDDDDPVVVVVVVVVVVVVVVVVD